Protein AF-A0A3M0LBJ6-F1 (afdb_monomer)

InterPro domains:
  IPR040357 Vma22/CCDC115 [PTHR31996] (8-81)

Foldseek 3Di:
DVVVLVVQLVVLVVQLVVLVVVLVVLVVVLVVLVVVVVVVLVVCCVVVNQVVSDDDDDDPDDWDQWDWDWDADPVRFIAIDIDGIPDDDPPPDDDPPSPPVNVVSVRVSVSSVRSSVVSVVSSVVSVVVVVVVVVVVPDDDDDDDDDDDDDDDDDDDDDDDDDDDDDDD

Mean predicted aligned error: 14.46 Å

Organism: NCBI:txid333673

Solvent-accessible surface area (backbone atoms only — not comparable to full-atom values): 10584 Å² total; per-residue (Å²): 121,65,70,62,55,53,53,52,42,53,51,29,50,53,51,28,51,54,33,46,52,54,34,50,55,44,46,51,51,38,49,53,48,49,53,52,50,52,50,52,50,50,49,48,26,70,76,63,34,56,83,78,64,44,81,85,84,76,59,102,71,82,64,54,65,62,41,78,48,80,46,68,48,99,86,69,46,68,41,65,44,86,39,79,31,96,58,69,65,93,84,60,75,78,73,70,75,79,59,62,58,52,55,53,36,50,43,52,39,52,35,33,51,49,53,26,52,52,31,48,48,53,34,53,49,50,53,50,55,49,54,53,57,71,57,67,79,68,86,83,84,86,88,83,79,89,83,91,81,82,85,85,89,90,82,82,88,79,90,84,88,86,82,84,83,85,80,82,132

Structure (mmCIF, N/CA/C/O backbone):
data_AF-A0A3M0LBJ6-F1
#
_entry.id   AF-A0A3M0LBJ6-F1
#
loop_
_atom_site.group_PDB
_atom_site.id
_atom_site.type_symbol
_atom_site.label_atom_id
_atom_site.label_alt_id
_atom_site.label_comp_id
_atom_site.label_asym_id
_atom_site.label_entity_id
_atom_site.label_seq_id
_atom_site.pdbx_PDB_ins_code
_atom_site.Cartn_x
_atom_site.Cartn_y
_atom_site.Cartn_z
_atom_site.occupancy
_atom_site.B_iso_or_equiv
_atom_site.auth_seq_id
_atom_site.auth_comp_id
_atom_site.auth_asym_id
_atom_site.auth_atom_id
_atom_site.pdbx_PDB_model_num
ATOM 1 N N . MET A 1 1 ? -20.131 -2.880 33.861 1.00 58.84 1 MET A N 1
ATOM 2 C CA . MET A 1 1 ? -20.225 -3.070 32.393 1.00 58.84 1 MET A CA 1
ATOM 3 C C . MET A 1 1 ? -19.053 -2.398 31.664 1.00 58.84 1 MET A C 1
ATOM 5 O O . MET A 1 1 ? -18.751 -2.797 30.547 1.00 58.84 1 MET A O 1
ATOM 9 N N . ASP A 1 2 ? -18.322 -1.477 32.304 1.00 65.06 2 ASP A N 1
ATOM 10 C CA . ASP A 1 2 ? -17.211 -0.718 31.692 1.00 65.06 2 ASP A CA 1
ATOM 11 C C . ASP A 1 2 ? -15.969 -1.553 31.354 1.00 65.06 2 ASP A C 1
ATOM 13 O O . ASP A 1 2 ? -15.278 -1.261 30.381 1.00 65.06 2 ASP A O 1
ATOM 17 N N . GLY A 1 3 ? -15.743 -2.658 32.075 1.00 80.06 3 GLY A N 1
ATOM 18 C CA . GLY A 1 3 ? -14.643 -3.588 31.791 1.00 80.06 3 GLY A CA 1
ATOM 19 C C . GLY A 1 3 ? -14.728 -4.265 30.415 1.00 80.06 3 GLY A C 1
ATOM 20 O O . GLY A 1 3 ? -13.705 -4.584 29.822 1.00 80.06 3 GLY A O 1
ATOM 21 N N . SER A 1 4 ? -15.933 -4.448 29.860 1.00 87.19 4 SER A N 1
ATOM 22 C CA . SER A 1 4 ? -16.087 -5.005 28.506 1.00 87.19 4 SER A CA 1
ATOM 23 C C . SER A 1 4 ? -15.718 -3.986 27.427 1.00 87.19 4 SER A C 1
ATOM 25 O O . SER A 1 4 ? -15.208 -4.368 26.375 1.00 87.19 4 SER A O 1
ATOM 27 N N . LEU A 1 5 ? -15.971 -2.697 27.678 1.00 90.44 5 LEU A N 1
ATOM 28 C CA . LEU A 1 5 ? -15.653 -1.623 26.740 1.00 90.44 5 LEU A CA 1
ATOM 29 C C . LEU A 1 5 ? -14.150 -1.325 26.741 1.00 90.44 5 LEU A C 1
ATOM 31 O O . LEU A 1 5 ? -13.576 -1.139 25.671 1.00 90.44 5 LEU A O 1
ATOM 35 N N . SER A 1 6 ? -13.501 -1.333 27.910 1.00 91.31 6 SER A N 1
ATOM 36 C CA . SER A 1 6 ? -12.044 -1.178 27.996 1.00 91.31 6 SER A CA 1
ATOM 37 C C . SER A 1 6 ? -11.312 -2.302 27.264 1.00 91.31 6 SER A C 1
ATOM 39 O O . SER A 1 6 ? -10.468 -2.011 26.428 1.00 91.31 6 SER A O 1
ATOM 41 N N . LEU A 1 7 ? -11.713 -3.563 27.468 1.00 94.81 7 LEU A N 1
ATOM 42 C CA . LEU A 1 7 ? -11.125 -4.699 26.749 1.00 94.81 7 LEU A CA 1
ATOM 43 C C . LEU A 1 7 ? -11.309 -4.583 25.230 1.00 94.81 7 LEU A C 1
ATOM 45 O O . LEU A 1 7 ? -10.389 -4.881 24.475 1.00 94.81 7 LEU A O 1
ATOM 49 N N . SER A 1 8 ? -12.475 -4.113 24.768 1.00 95.12 8 SER A N 1
ATOM 50 C CA . SER A 1 8 ? -12.704 -3.884 23.335 1.00 95.12 8 SER A CA 1
ATOM 51 C C . SER A 1 8 ? -11.852 -2.746 22.762 1.00 95.12 8 SER A C 1
ATOM 53 O O . SER A 1 8 ? -11.417 -2.828 21.616 1.00 95.12 8 SER A O 1
ATOM 55 N N . LEU A 1 9 ? -11.591 -1.697 23.552 1.00 95.75 9 LEU A N 1
ATOM 56 C CA . LEU A 1 9 ? -10.715 -0.589 23.171 1.00 95.75 9 LEU A CA 1
ATOM 57 C C . LEU A 1 9 ? -9.265 -1.043 23.058 1.00 95.75 9 LEU A C 1
ATOM 59 O O . LEU A 1 9 ? -8.619 -0.719 22.066 1.00 95.75 9 LEU A O 1
ATOM 63 N N . ASP A 1 10 ? -8.789 -1.805 24.040 1.00 96.88 10 ASP A N 1
ATOM 64 C CA . ASP A 1 10 ? -7.431 -2.345 24.048 1.00 96.88 10 ASP A CA 1
ATOM 65 C C . ASP A 1 10 ? -7.231 -3.305 22.868 1.00 96.88 10 ASP A C 1
ATOM 67 O O . ASP A 1 10 ? -6.249 -3.189 22.138 1.00 96.88 10 ASP A O 1
ATOM 71 N N . ALA A 1 11 ? -8.203 -4.185 22.603 1.00 96.50 11 ALA A N 1
ATOM 72 C CA . ALA A 1 11 ? -8.175 -5.072 21.440 1.00 96.50 11 ALA A CA 1
ATOM 73 C C . ALA A 1 11 ? -8.145 -4.293 20.113 1.00 96.50 11 ALA A C 1
ATOM 75 O O . ALA A 1 11 ? -7.329 -4.590 19.244 1.00 96.50 11 ALA A O 1
ATOM 76 N N . ALA A 1 12 ? -8.984 -3.262 19.963 1.00 95.62 12 ALA A N 1
ATOM 77 C CA . ALA A 1 12 ? -8.983 -2.422 18.766 1.00 95.62 12 ALA A CA 1
ATOM 78 C C . ALA A 1 12 ? -7.686 -1.604 18.619 1.00 95.62 12 ALA A C 1
ATOM 80 O O . ALA A 1 12 ? -7.248 -1.346 17.501 1.00 95.62 12 ALA A O 1
ATOM 81 N N . ALA A 1 13 ? -7.055 -1.198 19.724 1.00 96.88 13 ALA A N 1
ATOM 82 C CA . ALA A 1 13 ? -5.763 -0.518 19.695 1.00 96.88 13 ALA A CA 1
ATOM 83 C C . ALA A 1 13 ? -4.638 -1.457 19.236 1.00 96.88 13 ALA A C 1
ATOM 85 O O . ALA A 1 13 ? -3.827 -1.062 18.400 1.00 96.88 13 ALA A O 1
ATOM 86 N N . LEU A 1 14 ? -4.614 -2.698 19.738 1.00 97.94 14 LEU A N 1
ATOM 87 C CA . LEU A 1 14 ? -3.680 -3.733 19.281 1.00 97.94 14 LEU A CA 1
ATOM 88 C C . LEU A 1 14 ? -3.856 -4.014 17.783 1.00 97.94 14 LEU A C 1
ATOM 90 O O . LEU A 1 14 ? -2.871 -4.013 17.053 1.00 97.94 14 LEU A O 1
ATOM 94 N N . GLU A 1 15 ? -5.099 -4.154 17.319 1.00 96.12 15 GLU A N 1
ATOM 95 C CA . GLU A 1 15 ? -5.411 -4.374 15.902 1.00 96.12 15 GLU A CA 1
ATOM 96 C C . GLU A 1 15 ? -4.902 -3.227 15.009 1.00 96.12 15 GLU A C 1
ATOM 98 O O . GLU A 1 15 ? -4.341 -3.462 13.940 1.00 96.12 15 GLU A O 1
ATOM 103 N N . VAL A 1 16 ? -5.047 -1.973 15.456 1.00 97.25 16 VAL A N 1
ATOM 104 C CA . VAL A 1 16 ? -4.495 -0.814 14.736 1.00 97.25 16 VAL A CA 1
ATOM 105 C C . VAL A 1 16 ? -2.972 -0.877 14.666 1.00 97.25 16 VAL A C 1
ATOM 107 O O . VAL A 1 16 ? -2.418 -0.572 13.614 1.00 97.25 16 VAL A O 1
ATOM 110 N N . MET A 1 17 ? -2.297 -1.241 15.760 1.00 98.19 17 MET A N 1
ATOM 111 C CA . MET A 1 17 ? -0.833 -1.317 15.794 1.00 98.19 17 MET A CA 1
ATOM 112 C C . MET A 1 17 ? -0.297 -2.421 14.880 1.00 98.19 17 MET A C 1
ATOM 114 O O . MET A 1 17 ? 0.623 -2.156 14.112 1.00 98.19 17 MET A O 1
ATOM 118 N N . GLU A 1 18 ? -0.911 -3.604 14.900 1.00 97.12 18 GLU A N 1
ATOM 119 C CA . GLU A 1 18 ? -0.551 -4.722 14.020 1.00 97.12 18 GLU A CA 1
ATOM 120 C C . GLU A 1 18 ? -0.746 -4.358 12.539 1.00 97.12 18 GLU A C 1
ATOM 122 O O . GLU A 1 18 ? 0.157 -4.543 11.720 1.00 97.12 18 GLU A O 1
ATOM 127 N N . ALA A 1 19 ? -1.889 -3.753 12.191 1.00 95.56 19 ALA A N 1
ATOM 128 C CA . ALA A 1 19 ? -2.142 -3.290 10.827 1.00 95.56 19 ALA A CA 1
ATOM 129 C C . ALA A 1 19 ? -1.134 -2.212 10.382 1.00 95.56 19 ALA A C 1
ATOM 131 O O . ALA A 1 19 ? -0.722 -2.188 9.221 1.00 95.56 19 ALA A O 1
ATOM 132 N N . LEU A 1 20 ? -0.716 -1.327 11.295 1.00 97.62 20 LEU A N 1
ATOM 133 C CA . LEU A 1 20 ? 0.291 -0.298 11.027 1.00 97.62 20 LEU A CA 1
ATOM 134 C C . LEU A 1 20 ? 1.677 -0.891 10.779 1.00 97.62 20 LEU A C 1
ATOM 136 O O . LEU A 1 20 ? 2.341 -0.470 9.833 1.00 97.62 20 LEU A O 1
ATOM 140 N N . GLU A 1 21 ? 2.103 -1.842 11.608 1.00 98.00 21 GLU A N 1
ATOM 141 C CA . GLU A 1 21 ? 3.389 -2.529 11.470 1.00 98.00 21 GLU A CA 1
ATOM 142 C C . GLU A 1 21 ? 3.475 -3.239 10.115 1.00 98.00 21 GLU A C 1
ATOM 144 O O . GLU A 1 21 ? 4.410 -3.007 9.344 1.00 98.00 21 GLU A O 1
ATOM 149 N N . LEU A 1 22 ? 2.443 -4.012 9.765 1.00 96.75 22 LEU A N 1
ATOM 150 C CA . LEU A 1 22 ? 2.398 -4.732 8.497 1.00 96.75 22 LEU A CA 1
ATOM 151 C C . LEU A 1 22 ? 2.372 -3.776 7.293 1.00 96.75 22 LEU A C 1
ATOM 153 O O . LEU A 1 22 ? 3.083 -3.990 6.307 1.00 96.75 22 LEU A O 1
ATOM 157 N N . LEU A 1 23 ? 1.608 -2.681 7.380 1.00 97.50 23 LEU A N 1
ATOM 158 C CA . LEU A 1 23 ? 1.581 -1.646 6.345 1.00 97.50 23 LEU A CA 1
ATOM 159 C C . LEU A 1 23 ? 2.950 -0.974 6.169 1.00 97.50 23 LEU A C 1
ATOM 161 O O . LEU A 1 23 ? 3.373 -0.734 5.037 1.00 97.50 23 LEU A O 1
ATOM 165 N N . GLN A 1 24 ? 3.645 -0.653 7.262 1.00 97.94 24 GLN A N 1
ATOM 166 C CA . GLN A 1 24 ? 4.984 -0.061 7.211 1.00 97.94 24 GLN A CA 1
ATOM 167 C C . GLN A 1 24 ? 5.976 -1.015 6.547 1.00 97.94 24 GLN A C 1
ATOM 169 O O . GLN A 1 24 ? 6.624 -0.629 5.573 1.00 97.94 24 GLN A O 1
ATOM 174 N N . GLN A 1 25 ? 6.005 -2.273 6.986 1.00 97.38 25 GLN A N 1
ATOM 175 C CA . GLN A 1 25 ? 6.859 -3.305 6.407 1.00 97.38 25 GLN A CA 1
ATOM 176 C C . GLN A 1 25 ? 6.618 -3.461 4.898 1.00 97.38 25 GLN A C 1
ATOM 178 O O . GLN A 1 25 ? 7.566 -3.483 4.108 1.00 97.38 25 GLN A O 1
ATOM 183 N N . ARG A 1 26 ? 5.353 -3.543 4.463 1.00 97.19 26 ARG A N 1
ATOM 184 C CA . ARG A 1 26 ? 5.042 -3.743 3.040 1.00 97.19 26 ARG A CA 1
ATOM 185 C C . ARG A 1 26 ? 5.369 -2.511 2.195 1.00 97.19 26 ARG A C 1
ATOM 187 O O . ARG A 1 26 ? 5.851 -2.649 1.071 1.00 97.19 26 ARG A O 1
ATOM 194 N N . ARG A 1 27 ? 5.197 -1.300 2.742 1.00 97.62 27 ARG A N 1
ATOM 195 C CA . ARG A 1 27 ? 5.616 -0.049 2.084 1.00 97.62 27 ARG A CA 1
ATOM 196 C C . ARG A 1 27 ? 7.127 0.040 1.899 1.00 97.62 27 ARG A C 1
ATOM 198 O O . ARG A 1 27 ? 7.562 0.496 0.845 1.00 97.62 27 ARG A O 1
ATOM 205 N N . GLU A 1 28 ? 7.916 -0.392 2.879 1.00 97.75 28 GLU A N 1
ATOM 206 C CA . GLU A 1 28 ? 9.380 -0.430 2.758 1.00 97.75 28 GLU A CA 1
ATOM 207 C C . GLU A 1 28 ? 9.829 -1.393 1.654 1.00 97.75 28 GLU A C 1
ATOM 209 O O . GLU A 1 28 ? 10.696 -1.050 0.847 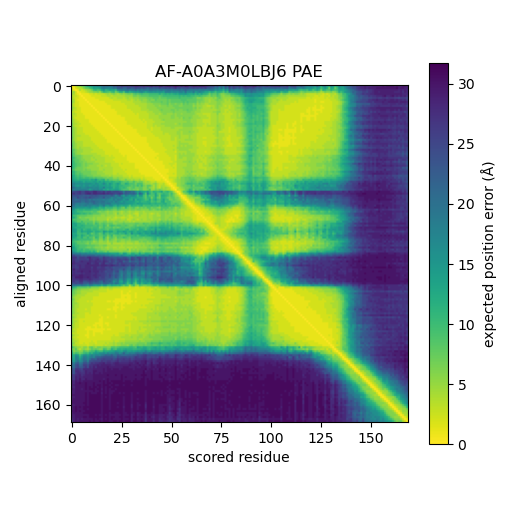1.00 97.75 28 GLU A O 1
ATOM 214 N N . GLN A 1 29 ? 9.188 -2.561 1.556 1.00 95.88 29 GLN A N 1
ATOM 215 C CA . GLN A 1 29 ? 9.448 -3.526 0.483 1.00 95.88 29 GLN A CA 1
ATOM 216 C C . GLN A 1 29 ? 9.102 -2.952 -0.897 1.00 95.88 29 GLN A C 1
ATOM 218 O O . GLN A 1 29 ? 9.908 -3.050 -1.825 1.00 95.88 29 GLN A O 1
ATOM 223 N N . LEU A 1 30 ? 7.949 -2.283 -1.028 1.00 96.06 30 LEU A N 1
ATOM 224 C CA . LEU A 1 30 ? 7.582 -1.577 -2.257 1.00 96.06 30 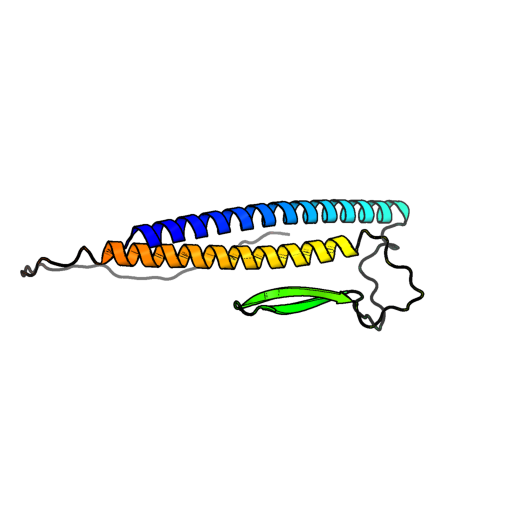LEU A CA 1
ATOM 225 C C . LEU A 1 30 ? 8.607 -0.491 -2.610 1.00 96.06 30 LEU A C 1
ATOM 227 O O . LEU A 1 30 ? 9.024 -0.380 -3.761 1.00 96.06 30 LEU A O 1
ATOM 231 N N . GLU A 1 31 ? 9.051 0.298 -1.633 1.00 96.56 31 GLU A N 1
ATOM 232 C CA . GLU A 1 31 ? 10.036 1.354 -1.861 1.00 96.56 31 GLU A CA 1
ATOM 233 C C . GLU A 1 31 ? 11.392 0.790 -2.308 1.00 96.56 31 GLU A C 1
ATOM 235 O O . GLU A 1 31 ? 12.014 1.324 -3.229 1.00 96.56 31 GLU A O 1
ATOM 240 N N . GLN A 1 32 ? 11.850 -0.306 -1.700 1.00 95.56 32 GLN A N 1
ATOM 241 C CA . GLN A 1 32 ? 13.057 -1.005 -2.133 1.00 95.56 32 GLN A CA 1
ATOM 242 C C . GLN A 1 32 ? 12.934 -1.468 -3.590 1.00 95.56 32 GLN A C 1
ATOM 244 O O . GLN A 1 32 ? 13.861 -1.260 -4.379 1.00 95.56 32 GLN A O 1
ATOM 249 N N . HIS A 1 33 ? 11.781 -2.027 -3.961 1.00 93.56 33 HIS A N 1
ATOM 250 C CA . HIS A 1 33 ? 11.512 -2.469 -5.327 1.00 93.56 33 HIS A CA 1
ATOM 251 C C . HIS A 1 33 ? 11.512 -1.306 -6.323 1.00 93.56 33 HIS A C 1
ATOM 253 O O . HIS A 1 33 ? 12.134 -1.388 -7.383 1.00 93.56 33 HIS A O 1
ATOM 259 N N . LEU A 1 34 ? 10.903 -0.173 -5.959 1.00 94.75 34 LEU A N 1
ATOM 260 C CA . LEU A 1 34 ? 10.916 1.047 -6.773 1.00 94.75 34 LEU A CA 1
ATOM 261 C C . LEU A 1 34 ? 12.332 1.604 -6.955 1.00 94.75 34 LEU A C 1
ATOM 263 O O . LEU A 1 34 ? 12.715 1.946 -8.075 1.00 94.75 34 LEU A O 1
ATOM 267 N N . ARG A 1 35 ? 13.142 1.648 -5.887 1.00 95.69 35 ARG A N 1
ATOM 268 C CA . ARG A 1 35 ? 14.555 2.061 -5.964 1.00 95.69 35 ARG A CA 1
ATOM 269 C C . ARG A 1 35 ? 15.348 1.163 -6.908 1.00 95.69 35 ARG A C 1
ATOM 271 O O . ARG A 1 35 ? 16.102 1.674 -7.737 1.00 95.69 35 ARG A O 1
ATOM 278 N N . GLN A 1 36 ? 15.150 -0.151 -6.818 1.00 93.50 36 GLN A N 1
ATOM 279 C CA . GLN A 1 36 ? 15.791 -1.107 -7.716 1.00 93.50 36 GLN A CA 1
ATOM 280 C C . GLN A 1 36 ? 15.338 -0.901 -9.168 1.00 93.50 36 GLN A C 1
ATOM 282 O O . GLN A 1 36 ? 16.178 -0.832 -10.064 1.00 93.50 36 GLN A O 1
ATOM 287 N N . GLY A 1 37 ? 14.036 -0.726 -9.404 1.00 90.56 37 GLY A N 1
ATOM 288 C CA . GLY A 1 37 ? 13.484 -0.441 -10.727 1.00 90.56 37 GLY A CA 1
ATOM 289 C C . GLY A 1 37 ? 14.040 0.849 -11.336 1.00 90.56 37 GLY A C 1
ATOM 290 O O . GLY A 1 37 ? 14.445 0.861 -12.500 1.00 90.56 37 GLY A O 1
ATOM 291 N N . TRP A 1 38 ? 14.144 1.927 -10.552 1.00 91.75 38 TRP A N 1
ATOM 292 C CA . TRP A 1 38 ? 14.759 3.180 -10.998 1.00 91.75 38 TRP A CA 1
ATOM 293 C C . TRP A 1 38 ? 16.244 3.029 -11.316 1.00 91.75 38 TRP A C 1
ATOM 295 O O . TRP A 1 38 ? 16.695 3.561 -12.333 1.00 91.75 38 TRP A O 1
ATOM 305 N N . LEU A 1 39 ? 16.997 2.287 -10.500 1.00 93.38 39 LEU A N 1
ATOM 306 C CA . LEU A 1 39 ? 18.399 1.986 -10.778 1.00 93.38 39 LEU A CA 1
ATOM 307 C C . LEU A 1 39 ? 18.541 1.210 -12.092 1.00 93.38 39 LEU A C 1
ATOM 309 O O . LEU A 1 39 ? 19.330 1.604 -12.952 1.00 93.38 39 LEU A O 1
ATOM 313 N N . SER A 1 40 ? 17.750 0.153 -12.281 1.00 91.06 40 SER A N 1
ATOM 314 C CA . SER A 1 40 ? 17.747 -0.641 -13.512 1.00 91.06 40 SER A CA 1
ATOM 315 C C . SER A 1 40 ? 17.369 0.200 -14.736 1.00 91.06 40 SER A C 1
ATOM 317 O O . SER A 1 40 ? 18.011 0.094 -15.781 1.00 91.06 40 SER A O 1
ATOM 319 N N . LEU A 1 41 ? 16.393 1.105 -14.608 1.00 89.56 41 LEU A N 1
ATOM 320 C CA . LEU A 1 41 ? 16.018 2.034 -15.674 1.00 89.56 41 LEU A CA 1
ATOM 321 C C . LEU A 1 41 ? 17.151 3.019 -16.009 1.00 89.56 41 LEU A C 1
ATOM 323 O O . LEU A 1 41 ? 17.409 3.296 -17.183 1.00 89.56 41 LEU A O 1
ATOM 327 N N . ALA A 1 42 ? 17.842 3.544 -14.995 1.00 91.25 42 ALA A N 1
ATOM 328 C CA . ALA A 1 42 ? 18.987 4.432 -15.176 1.00 91.25 42 ALA A CA 1
ATOM 329 C C . ALA A 1 42 ? 20.160 3.714 -15.861 1.00 91.25 42 ALA A C 1
ATOM 331 O O . ALA A 1 42 ? 20.743 4.257 -16.800 1.00 91.25 42 ALA A O 1
ATOM 332 N N . GLN A 1 43 ? 20.457 2.475 -15.455 1.00 93.00 43 GLN A N 1
ATOM 333 C CA . GLN A 1 43 ? 21.464 1.625 -16.096 1.00 93.00 43 GLN A CA 1
ATOM 334 C C . GLN A 1 43 ? 21.116 1.357 -17.563 1.00 93.00 43 GLN A C 1
ATOM 336 O O . GLN A 1 43 ? 21.953 1.565 -18.439 1.00 93.00 43 GLN A O 1
ATOM 341 N N . ALA A 1 44 ? 19.867 0.983 -17.855 1.00 90.44 44 ALA A N 1
ATOM 342 C CA . ALA A 1 44 ? 19.414 0.755 -19.224 1.00 90.44 44 ALA A CA 1
ATOM 343 C C . ALA A 1 44 ? 19.576 2.013 -20.094 1.00 90.44 44 ALA A C 1
ATOM 345 O O . ALA A 1 44 ? 20.072 1.930 -21.217 1.00 90.44 44 ALA A O 1
ATOM 346 N N . ARG A 1 45 ? 19.223 3.196 -19.572 1.00 91.38 45 ARG A N 1
ATOM 347 C CA . ARG A 1 45 ? 19.417 4.481 -20.268 1.00 91.38 45 ARG A CA 1
ATOM 348 C C . ARG A 1 45 ? 20.884 4.815 -20.497 1.00 91.38 45 ARG A C 1
ATOM 350 O O . ARG A 1 45 ? 21.211 5.332 -21.562 1.00 91.38 45 ARG A O 1
ATOM 357 N N . TYR A 1 46 ? 21.746 4.529 -19.526 1.00 92.25 46 TYR A N 1
ATOM 358 C CA . TYR A 1 46 ? 23.185 4.734 -19.656 1.00 92.25 46 TYR A CA 1
ATOM 359 C C . TYR A 1 46 ? 23.779 3.838 -20.751 1.00 92.25 46 TYR A C 1
ATOM 361 O O . TYR A 1 46 ? 24.520 4.317 -21.603 1.00 92.25 46 TYR A O 1
ATOM 369 N N . SER A 1 47 ? 23.410 2.555 -20.771 1.00 92.88 47 SER A N 1
ATOM 370 C CA . SER A 1 47 ? 23.966 1.578 -21.713 1.00 92.88 47 SER A CA 1
ATOM 371 C C . SER A 1 47 ? 23.376 1.663 -23.125 1.00 92.88 47 SER A C 1
ATOM 373 O O . SER A 1 47 ? 24.099 1.463 -24.097 1.00 92.88 47 SER A O 1
ATOM 375 N N . LEU A 1 48 ? 22.072 1.928 -23.262 1.00 90.38 48 LEU A N 1
ATOM 376 C CA . LEU A 1 48 ? 21.351 1.872 -24.546 1.00 90.38 48 LEU A CA 1
ATOM 377 C C . LEU A 1 48 ? 21.007 3.254 -25.124 1.00 90.38 48 LEU A C 1
ATOM 379 O O . LEU A 1 48 ? 20.568 3.343 -26.273 1.00 90.38 48 LEU A O 1
ATOM 383 N N . GLY A 1 49 ? 21.197 4.320 -24.344 1.00 86.25 49 GLY A N 1
ATOM 384 C CA . GLY A 1 49 ? 20.792 5.681 -24.682 1.00 86.25 49 GLY A CA 1
ATOM 385 C C . GLY A 1 49 ? 19.321 5.974 -24.359 1.00 86.25 49 GLY A C 1
ATOM 386 O O . GLY A 1 49 ? 18.444 5.108 -24.415 1.00 86.25 49 GLY A O 1
ATOM 387 N N . CYS A 1 50 ? 19.020 7.238 -24.052 1.00 80.50 50 CYS A N 1
ATOM 388 C CA . CYS A 1 50 ? 17.687 7.682 -23.624 1.00 80.50 50 CYS A CA 1
ATOM 389 C C . CYS A 1 50 ? 16.596 7.537 -24.700 1.00 80.50 50 CYS A C 1
ATOM 391 O O . CYS A 1 50 ? 15.424 7.420 -24.357 1.00 80.50 50 CYS A O 1
ATOM 393 N N . HIS A 1 51 ? 16.965 7.493 -25.982 1.00 79.06 51 HIS A N 1
ATOM 394 C CA . HIS A 1 51 ? 16.026 7.320 -27.094 1.00 79.06 51 HIS A CA 1
ATOM 395 C C . HIS A 1 51 ? 15.498 5.885 -27.225 1.00 79.06 51 HIS A C 1
ATOM 397 O O . HIS A 1 51 ? 14.396 5.690 -27.728 1.00 79.06 51 HIS A O 1
ATOM 403 N N . ARG A 1 52 ? 16.262 4.882 -26.764 1.00 76.50 52 ARG A N 1
ATOM 404 C CA . ARG A 1 52 ? 15.852 3.465 -26.795 1.00 76.50 52 ARG A CA 1
ATOM 405 C C . ARG A 1 52 ? 15.076 3.043 -25.546 1.00 76.50 52 ARG A C 1
ATOM 407 O O . ARG A 1 52 ? 14.388 2.035 -25.572 1.00 76.50 52 ARG A O 1
ATOM 414 N N . VAL A 1 53 ? 15.180 3.826 -24.472 1.00 77.12 53 VAL A N 1
ATOM 415 C CA . VAL A 1 53 ? 14.498 3.632 -23.177 1.00 77.12 53 VAL A CA 1
ATOM 416 C C . VAL A 1 53 ? 13.607 4.855 -22.874 1.00 77.12 53 VAL A C 1
ATOM 418 O O . VAL A 1 53 ? 13.504 5.327 -21.735 1.00 77.12 53 VAL A O 1
ATOM 421 N N . SER A 1 54 ? 13.053 5.454 -23.935 1.00 65.06 54 SER A N 1
ATOM 422 C CA . SER A 1 54 ? 12.326 6.725 -23.881 1.00 65.06 54 SER A CA 1
ATOM 423 C C . SER A 1 54 ? 10.983 6.601 -23.160 1.00 65.06 54 SER A C 1
ATOM 425 O O . SER A 1 54 ? 10.552 5.512 -22.787 1.00 65.06 54 SER A O 1
ATOM 427 N N . SER A 1 55 ? 10.298 7.739 -22.998 1.00 64.44 55 SER A N 1
ATOM 428 C CA . SER A 1 55 ? 8.878 7.796 -22.628 1.00 64.44 55 SER A CA 1
ATOM 429 C C . SER A 1 55 ? 8.053 6.788 -23.433 1.00 64.44 55 SER A C 1
ATOM 431 O O . SER A 1 55 ? 8.326 6.604 -24.623 1.00 64.44 55 SER A O 1
ATOM 433 N N . LEU A 1 56 ? 7.084 6.151 -22.763 1.00 67.00 56 LEU A N 1
ATOM 434 C CA . LEU A 1 56 ? 6.262 5.048 -23.268 1.00 67.00 56 LEU A CA 1
ATOM 435 C C . LEU A 1 56 ? 5.891 5.222 -24.749 1.00 67.00 56 LEU A C 1
ATOM 437 O O . LEU A 1 56 ? 5.219 6.182 -25.123 1.00 67.00 56 LEU A O 1
ATOM 441 N N . GLN A 1 57 ? 6.341 4.288 -25.587 1.00 68.12 57 GLN A N 1
ATOM 442 C CA . GLN A 1 57 ? 5.954 4.234 -26.993 1.00 68.12 57 GLN A CA 1
ATOM 443 C C . GLN A 1 57 ? 4.646 3.458 -27.085 1.00 68.12 57 GLN A C 1
ATOM 445 O O . GLN A 1 57 ? 4.616 2.233 -26.985 1.00 68.12 57 GLN A O 1
ATOM 450 N N . TYR A 1 58 ? 3.546 4.190 -27.204 1.00 71.06 58 TYR A N 1
ATOM 451 C CA . TYR A 1 58 ? 2.225 3.602 -27.339 1.00 71.06 58 TYR A CA 1
ATOM 452 C C . TYR A 1 58 ? 1.954 3.264 -28.804 1.00 71.06 58 TYR A C 1
ATOM 454 O O . TYR A 1 58 ? 1.980 4.140 -29.667 1.00 71.06 58 TYR A O 1
ATOM 462 N N . GLY A 1 59 ? 1.708 1.983 -29.086 1.00 72.00 59 GLY A N 1
ATOM 463 C CA . GLY A 1 59 ? 1.168 1.555 -30.375 1.00 72.00 59 GLY A CA 1
ATOM 464 C C . GLY A 1 59 ? -0.270 2.049 -30.568 1.00 72.00 59 GLY A C 1
ATOM 465 O O . GLY A 1 59 ? -0.930 2.465 -29.616 1.00 72.00 59 GLY A O 1
ATOM 466 N N . ALA A 1 60 ? -0.789 1.958 -31.797 1.00 77.12 60 ALA A N 1
ATOM 467 C CA . ALA A 1 60 ? -2.175 2.332 -32.117 1.00 77.12 60 ALA A CA 1
ATOM 468 C C . ALA A 1 60 ? -3.226 1.513 -31.335 1.00 77.12 60 ALA A C 1
ATOM 470 O O . ALA A 1 60 ? -4.391 1.896 -31.247 1.00 77.12 60 ALA A O 1
ATOM 471 N N . THR A 1 61 ? -2.818 0.383 -30.758 1.00 78.56 61 THR A N 1
ATOM 472 C CA . THR A 1 61 ? -3.619 -0.443 -29.862 1.00 78.56 61 THR A CA 1
ATOM 473 C C . THR A 1 61 ? -2.740 -0.843 -28.684 1.00 78.56 61 THR A C 1
ATOM 475 O O . THR A 1 61 ? -1.664 -1.405 -28.869 1.00 78.56 61 THR A O 1
ATOM 478 N N . MET A 1 62 ? -3.190 -0.525 -27.473 1.00 78.81 62 MET A N 1
ATOM 479 C CA . MET A 1 62 ? -2.548 -0.907 -26.221 1.00 78.81 62 MET A CA 1
ATOM 480 C C . MET A 1 62 ? -3.539 -1.725 -25.409 1.00 78.81 62 MET A C 1
ATOM 482 O O . MET A 1 62 ? -4.638 -1.253 -25.122 1.00 78.81 62 MET A O 1
ATOM 486 N N . VAL A 1 63 ? -3.136 -2.929 -25.013 1.00 81.62 63 VAL A N 1
ATOM 487 C CA . VAL A 1 63 ? -3.902 -3.760 -24.085 1.00 81.62 63 VAL A CA 1
ATOM 488 C C . VAL A 1 63 ? -3.089 -3.889 -22.799 1.00 81.62 63 VAL A C 1
ATOM 490 O O . VAL A 1 63 ? -1.888 -4.158 -22.872 1.00 81.62 63 VAL A O 1
ATOM 493 N N . PRO A 1 64 ? -3.686 -3.662 -21.615 1.00 83.00 64 PRO A N 1
ATOM 494 C CA . PRO A 1 64 ? -2.972 -3.859 -20.361 1.00 83.00 64 PRO A CA 1
ATOM 495 C C . PRO A 1 64 ? -2.542 -5.321 -20.245 1.00 83.00 64 PRO A C 1
ATOM 497 O O . PRO A 1 64 ? -3.336 -6.209 -20.547 1.00 83.00 64 PRO A O 1
ATOM 500 N N . ARG A 1 65 ? -1.313 -5.567 -19.778 1.00 82.31 65 ARG A N 1
ATOM 501 C CA . ARG A 1 65 ? -0.833 -6.918 -19.431 1.00 82.31 65 ARG A CA 1
ATOM 502 C C . ARG A 1 65 ? -1.317 -7.381 -18.063 1.00 82.31 65 ARG A C 1
ATOM 504 O O . ARG A 1 65 ? -1.452 -8.575 -17.841 1.00 82.31 65 ARG A O 1
ATOM 511 N N . VAL A 1 66 ? -1.594 -6.433 -17.176 1.00 85.56 66 VAL A N 1
ATOM 512 C CA . VAL A 1 66 ? -2.076 -6.649 -15.814 1.00 85.56 66 VAL A CA 1
ATOM 513 C C . VAL A 1 66 ? -3.180 -5.635 -15.542 1.00 85.56 66 VAL A C 1
ATOM 515 O O . VAL A 1 66 ? -3.092 -4.482 -15.972 1.00 85.56 66 VAL A O 1
ATOM 518 N N . ARG A 1 67 ? -4.233 -6.060 -14.851 1.00 89.12 67 ARG A N 1
ATOM 519 C CA . ARG A 1 67 ? -5.321 -5.210 -14.366 1.00 89.12 67 ARG A CA 1
ATOM 520 C C . ARG A 1 67 ? -5.498 -5.445 -12.877 1.00 89.12 67 ARG A C 1
ATOM 522 O O . ARG A 1 67 ? -5.280 -6.551 -12.407 1.00 89.12 67 ARG A O 1
ATOM 529 N N . VAL A 1 68 ? -5.953 -4.426 -12.163 1.00 91.38 68 VAL A N 1
ATOM 530 C CA . VAL A 1 68 ? -6.368 -4.571 -10.767 1.00 91.38 68 VAL A CA 1
ATOM 531 C C . VAL A 1 68 ? -7.886 -4.506 -10.721 1.00 91.38 68 VAL A C 1
ATOM 533 O O . VAL A 1 68 ? -8.490 -3.542 -11.199 1.00 91.38 68 VAL A O 1
ATOM 536 N N . CYS A 1 69 ? -8.502 -5.549 -10.184 1.00 90.50 69 CYS A N 1
ATOM 537 C CA . CYS A 1 69 ? -9.929 -5.602 -9.922 1.00 90.50 69 CYS A CA 1
ATOM 538 C C . CYS A 1 69 ? -10.193 -5.202 -8.471 1.00 90.50 69 CYS A C 1
ATOM 540 O O . CYS A 1 69 ? -9.419 -5.529 -7.580 1.00 90.50 69 CYS A O 1
ATOM 542 N N . HIS A 1 70 ? -11.297 -4.496 -8.240 1.00 89.50 70 HIS A N 1
ATOM 543 C CA . HIS A 1 70 ? -11.761 -4.141 -6.904 1.00 89.50 70 HIS A CA 1
ATOM 544 C C . HIS A 1 70 ? -13.057 -4.891 -6.598 1.00 89.50 70 HIS A C 1
ATOM 546 O O . HIS A 1 70 ? -13.977 -4.925 -7.423 1.00 89.50 70 HIS A O 1
ATOM 552 N N . ARG A 1 71 ? -13.152 -5.435 -5.388 1.00 87.88 71 ARG A N 1
ATOM 553 C CA . ARG A 1 71 ? -14.343 -6.083 -4.840 1.00 87.88 71 ARG A CA 1
ATOM 554 C C . ARG A 1 71 ? -14.583 -5.593 -3.413 1.00 87.88 71 ARG A C 1
ATOM 556 O O . ARG A 1 71 ? -13.664 -5.109 -2.773 1.00 87.88 71 ARG A O 1
ATOM 563 N N . GLN A 1 72 ? -15.805 -5.725 -2.909 1.00 87.81 72 GLN A N 1
ATOM 564 C CA . GLN A 1 72 ? -16.069 -5.599 -1.474 1.00 87.81 72 GLN A CA 1
ATOM 565 C C . GLN A 1 72 ? -16.170 -6.988 -0.850 1.00 87.81 72 GLN A C 1
ATOM 567 O O . GLN A 1 72 ? -16.818 -7.874 -1.418 1.00 87.81 72 GLN A O 1
ATOM 572 N N . ASP A 1 73 ? -15.517 -7.172 0.293 1.00 82.50 73 ASP A N 1
ATOM 573 C CA . ASP A 1 73 ? -15.694 -8.350 1.138 1.00 82.50 73 ASP A CA 1
ATOM 574 C C . ASP A 1 73 ? -17.050 -8.291 1.893 1.00 82.50 73 ASP A C 1
ATOM 576 O O . ASP A 1 73 ? -17.748 -7.269 1.845 1.00 82.50 73 ASP A O 1
ATOM 580 N N . PRO A 1 74 ? -17.481 -9.379 2.561 1.00 80.44 74 PRO A N 1
ATOM 581 C CA . PRO A 1 74 ? -18.732 -9.404 3.326 1.00 80.44 74 PRO A CA 1
ATOM 582 C C . PRO A 1 74 ? -18.788 -8.365 4.455 1.00 80.44 74 PRO A C 1
ATOM 584 O O . PRO A 1 74 ? -19.874 -7.958 4.868 1.00 80.44 74 PRO A O 1
ATOM 587 N N . GLU A 1 75 ? -17.629 -7.922 4.941 1.00 78.88 75 GLU A N 1
ATOM 588 C CA . GLU A 1 75 ? -17.472 -6.903 5.975 1.00 78.88 75 GLU A CA 1
ATOM 589 C C . GLU A 1 75 ? -17.456 -5.464 5.414 1.00 78.88 75 GLU A C 1
ATOM 591 O O . GLU A 1 75 ? -17.353 -4.503 6.182 1.00 78.88 75 GLU A O 1
ATOM 596 N N . GLY A 1 76 ? -17.594 -5.294 4.093 1.00 81.94 76 GLY A N 1
ATOM 597 C CA . GLY A 1 76 ? -17.623 -4.004 3.402 1.00 81.94 76 GLY A CA 1
ATOM 598 C C . GLY A 1 76 ? -16.248 -3.367 3.171 1.00 81.94 76 GLY A C 1
ATOM 599 O O . GLY A 1 76 ? -16.179 -2.198 2.783 1.00 81.94 76 GLY A O 1
ATOM 600 N N . ARG A 1 77 ? -15.153 -4.097 3.399 1.00 81.62 77 ARG A N 1
ATOM 601 C CA . ARG A 1 77 ? -13.786 -3.646 3.117 1.00 81.62 77 ARG A CA 1
ATOM 602 C C . ARG A 1 77 ? -13.453 -3.851 1.635 1.00 81.62 77 ARG A C 1
ATOM 604 O O . ARG A 1 77 ? -13.887 -4.840 1.038 1.00 81.62 77 ARG A O 1
ATOM 611 N N . PRO A 1 78 ? -12.692 -2.930 1.022 1.00 85.06 78 PRO A N 1
ATOM 612 C CA . PRO A 1 78 ? -12.219 -3.104 -0.340 1.00 85.06 78 PRO A CA 1
ATOM 613 C C . PRO A 1 78 ? -11.154 -4.210 -0.386 1.00 85.06 78 PRO A C 1
ATOM 615 O O . PRO A 1 78 ? -10.240 -4.245 0.434 1.00 85.06 78 PRO A O 1
ATOM 618 N N . HIS A 1 79 ? -11.289 -5.099 -1.359 1.00 90.06 79 HIS A N 1
ATOM 619 C CA . HIS A 1 79 ? -10.355 -6.164 -1.699 1.00 90.06 79 HIS A CA 1
ATOM 620 C C . HIS A 1 79 ? -9.860 -5.925 -3.122 1.00 90.06 79 HIS A C 1
ATOM 622 O O . HIS A 1 79 ? -10.659 -5.595 -4.010 1.00 90.06 79 HIS A O 1
ATOM 628 N N . PHE A 1 80 ? -8.557 -6.072 -3.334 1.00 91.38 80 PHE A N 1
ATOM 629 C CA . PHE A 1 80 ? -7.921 -5.791 -4.611 1.00 91.38 80 PHE A CA 1
ATOM 630 C C . PHE A 1 80 ? -7.238 -7.051 -5.131 1.00 91.38 80 PHE A C 1
ATOM 632 O O . PHE A 1 80 ? -6.484 -7.698 -4.419 1.00 91.38 80 PHE A O 1
ATOM 639 N N . GLU A 1 81 ? -7.479 -7.385 -6.395 1.00 89.38 81 GLU A N 1
ATOM 640 C CA . GLU A 1 81 ? -6.911 -8.583 -7.011 1.00 89.38 81 GLU A CA 1
ATOM 641 C C . GLU A 1 81 ? -6.197 -8.226 -8.311 1.00 89.38 81 GLU A C 1
ATOM 643 O O . GLU A 1 81 ? -6.745 -7.533 -9.175 1.00 89.38 81 GLU A O 1
ATOM 648 N N . GLU A 1 82 ? -4.966 -8.710 -8.452 1.00 88.75 82 GLU A N 1
ATOM 649 C CA . GLU A 1 82 ? -4.209 -8.622 -9.691 1.00 88.75 82 GLU A CA 1
ATOM 650 C C . GLU A 1 82 ? -4.696 -9.696 -10.673 1.00 88.75 82 GLU A C 1
ATOM 652 O O . GLU A 1 82 ? -4.611 -10.893 -10.412 1.00 88.75 82 GLU A O 1
ATOM 657 N N . VAL A 1 83 ? -5.207 -9.268 -11.827 1.00 88.31 83 VAL A N 1
ATOM 658 C CA . VAL A 1 83 ? -5.751 -10.145 -12.864 1.00 88.31 83 VAL A CA 1
ATOM 659 C C . VAL A 1 83 ? -4.960 -9.961 -14.159 1.00 88.31 83 VAL A C 1
ATOM 661 O O . VAL A 1 83 ? -4.787 -8.822 -14.614 1.00 88.31 83 VAL A O 1
ATOM 664 N N . PRO A 1 84 ? -4.543 -11.052 -14.827 1.00 84.50 84 PRO A N 1
ATOM 665 C CA . PRO A 1 84 ? -3.915 -10.969 -16.135 1.00 84.50 84 PRO A CA 1
ATOM 666 C C . PRO A 1 84 ? -4.759 -10.188 -17.151 1.00 84.50 84 PRO A C 1
ATOM 668 O O . PRO A 1 84 ? -5.996 -10.240 -17.206 1.00 84.50 84 PRO A O 1
ATOM 671 N N . GLY A 1 85 ? -4.057 -9.435 -17.982 1.00 78.75 85 GLY A N 1
ATOM 672 C CA . GLY A 1 85 ? -4.597 -8.727 -19.124 1.00 78.75 85 GLY A CA 1
ATOM 673 C C . GLY A 1 85 ? -5.048 -9.672 -20.234 1.00 78.75 85 GLY A C 1
ATOM 674 O O . GLY A 1 85 ? -4.459 -10.721 -20.455 1.00 78.75 85 GLY A O 1
ATOM 675 N N . THR A 1 86 ? -6.089 -9.294 -20.973 1.00 70.19 86 THR A N 1
ATOM 676 C CA . THR A 1 86 ? -6.719 -10.136 -22.011 1.00 70.19 86 THR A CA 1
ATOM 677 C C . THR A 1 86 ? -6.037 -10.093 -23.384 1.00 70.19 86 THR A C 1
ATOM 679 O O . THR A 1 86 ? -6.640 -10.538 -24.353 1.00 70.19 86 THR A O 1
ATOM 682 N N . GLY A 1 87 ? -4.829 -9.536 -23.514 1.00 60.53 87 GLY A N 1
ATOM 683 C CA . GLY A 1 87 ? -4.228 -9.293 -24.836 1.00 60.53 87 GLY A CA 1
ATOM 684 C C . GLY A 1 87 ? -2.711 -9.393 -24.918 1.00 60.53 87 GLY A C 1
ATOM 685 O O . GLY A 1 87 ? -2.115 -8.604 -25.640 1.00 60.53 87 GLY A O 1
ATOM 686 N N . GLY A 1 88 ? -2.089 -10.317 -24.183 1.00 57.53 88 GLY A N 1
ATOM 687 C CA . GLY A 1 88 ? -0.692 -10.682 -24.435 1.00 57.53 88 GLY A CA 1
ATOM 688 C C . GLY A 1 88 ? -0.590 -11.730 -25.546 1.00 57.53 88 GLY A C 1
ATOM 689 O O . GLY A 1 88 ? -1.291 -12.739 -25.481 1.00 57.53 88 GLY A O 1
ATOM 690 N N . ASP A 1 89 ? 0.270 -11.501 -26.542 1.00 56.34 89 ASP A N 1
ATOM 691 C CA . ASP A 1 89 ? 0.729 -12.563 -27.445 1.00 56.34 89 ASP A CA 1
ATOM 692 C C . ASP A 1 89 ? 1.521 -13.598 -26.618 1.00 56.34 89 ASP A C 1
ATOM 694 O O . ASP A 1 89 ? 2.390 -13.199 -25.840 1.00 56.34 89 ASP A O 1
ATOM 698 N N . PRO A 1 90 ? 1.260 -14.912 -26.748 1.00 58.09 90 PRO A N 1
ATOM 699 C CA . PRO A 1 90 ? 1.936 -15.947 -25.955 1.00 58.09 90 PRO A CA 1
ATOM 700 C C . PRO A 1 90 ? 3.430 -16.103 -26.291 1.00 58.09 90 PRO A C 1
ATOM 702 O O . PRO A 1 90 ? 4.136 -16.839 -25.607 1.00 58.09 90 PRO A O 1
ATOM 705 N N . GLU A 1 91 ? 3.898 -15.450 -27.358 1.00 54.66 91 GLU A N 1
ATOM 706 C CA . GLU A 1 91 ? 5.268 -15.535 -27.875 1.00 54.66 91 GLU A CA 1
ATOM 707 C C . GLU A 1 91 ? 6.173 -14.393 -27.377 1.00 54.66 91 GLU A C 1
ATOM 709 O O . GLU A 1 91 ? 7.389 -14.436 -27.567 1.00 54.66 91 GLU A O 1
ATOM 714 N N . ASP A 1 92 ? 5.599 -13.385 -26.710 1.00 57.88 92 ASP A N 1
ATOM 715 C CA . ASP A 1 92 ? 6.351 -12.279 -26.124 1.00 57.88 92 ASP A CA 1
ATOM 716 C C . ASP A 1 92 ? 6.840 -12.716 -24.731 1.00 57.88 92 ASP A C 1
ATOM 718 O O . ASP A 1 92 ? 6.010 -12.993 -23.856 1.00 57.88 92 ASP A O 1
ATOM 722 N N . PRO A 1 93 ? 8.162 -12.846 -24.499 1.00 56.12 93 PRO A N 1
ATOM 723 C CA . PRO A 1 93 ? 8.671 -13.374 -23.244 1.00 56.12 93 PRO A CA 1
ATOM 724 C C . PRO A 1 93 ? 8.132 -12.556 -22.069 1.00 56.12 93 PRO A C 1
ATOM 726 O O . PRO A 1 93 ? 8.038 -11.321 -22.129 1.00 56.12 93 PRO A O 1
ATOM 729 N N . ASP A 1 94 ? 7.772 -13.251 -20.987 1.00 55.84 94 ASP A N 1
ATOM 730 C CA . ASP A 1 94 ? 7.418 -12.588 -19.739 1.00 55.84 94 ASP A CA 1
ATOM 731 C C . ASP A 1 94 ? 8.506 -11.567 -19.397 1.00 55.84 94 ASP A C 1
ATOM 733 O O . ASP A 1 94 ? 9.704 -11.853 -19.544 1.00 55.84 94 ASP A O 1
ATOM 737 N N . PRO A 1 95 ? 8.114 -10.340 -19.008 1.00 53.16 95 PRO A N 1
ATOM 738 C CA . PRO A 1 95 ? 9.088 -9.329 -18.678 1.00 53.16 95 PRO A CA 1
ATOM 739 C C . PRO A 1 95 ? 9.946 -9.908 -17.550 1.00 53.16 95 PRO A C 1
ATOM 741 O O . PRO A 1 95 ? 9.426 -10.646 -16.705 1.00 53.16 95 PRO A O 1
ATOM 744 N N . PRO A 1 96 ? 11.257 -9.614 -17.523 1.00 51.78 96 PRO A N 1
ATOM 745 C CA . PRO A 1 96 ? 12.104 -10.072 -16.433 1.00 51.78 96 PRO A CA 1
ATOM 746 C C . PRO A 1 96 ? 11.414 -9.728 -15.109 1.00 51.78 96 PRO A C 1
ATOM 748 O O . PRO A 1 96 ? 10.888 -8.622 -14.970 1.00 51.78 96 PRO A O 1
ATOM 751 N N . GLN A 1 97 ? 11.394 -10.695 -14.185 1.00 48.00 97 GLN A N 1
ATOM 752 C CA . GLN A 1 97 ? 10.572 -10.773 -12.960 1.00 48.00 97 GLN A CA 1
ATOM 753 C C . GLN A 1 97 ? 10.503 -9.493 -12.096 1.00 48.00 97 GLN A C 1
ATOM 755 O O . GLN A 1 97 ? 9.654 -9.384 -11.226 1.00 48.00 97 GLN A O 1
ATOM 760 N N . GLY A 1 98 ? 11.312 -8.468 -12.364 1.00 44.12 98 GLY A N 1
ATOM 761 C CA . GLY A 1 98 ? 11.281 -7.178 -11.676 1.00 44.12 98 GLY A CA 1
ATOM 762 C C . GLY A 1 98 ? 10.050 -6.292 -11.929 1.00 44.12 98 GLY A C 1
ATOM 763 O O . GLY A 1 98 ? 9.935 -5.264 -11.271 1.00 44.12 98 GLY A O 1
ATOM 764 N N . GLY A 1 99 ? 9.139 -6.627 -12.851 1.00 49.72 99 GLY A N 1
ATOM 765 C CA . GLY A 1 99 ? 7.926 -5.828 -13.112 1.00 49.72 99 GLY A CA 1
ATOM 766 C C . GLY A 1 99 ? 6.679 -6.251 -12.322 1.00 49.72 99 GLY A C 1
ATOM 767 O O . GLY A 1 99 ? 5.969 -5.385 -11.812 1.00 49.72 99 GLY A O 1
ATOM 768 N N . GLY A 1 100 ? 6.423 -7.562 -12.225 1.00 58.88 100 GLY A N 1
ATOM 769 C CA . GLY A 1 100 ? 5.216 -8.125 -11.597 1.00 58.88 100 GLY A CA 1
ATOM 770 C C . GLY A 1 100 ? 5.180 -7.896 -10.089 1.00 58.88 100 GLY A C 1
ATOM 771 O O . GLY A 1 100 ? 4.199 -7.377 -9.567 1.00 58.88 100 GLY A O 1
ATOM 772 N N . ASP A 1 101 ? 6.313 -8.121 -9.422 1.00 75.44 101 ASP A N 1
ATOM 773 C CA . ASP A 1 101 ? 6.432 -7.977 -7.968 1.00 75.44 101 ASP A CA 1
ATOM 774 C C . ASP A 1 101 ? 6.040 -6.578 -7.467 1.00 75.44 101 ASP A C 1
ATOM 776 O O . ASP A 1 101 ? 5.456 -6.439 -6.395 1.00 75.44 101 ASP A O 1
ATOM 780 N N . GLY A 1 102 ? 6.314 -5.524 -8.245 1.00 88.06 102 GLY A N 1
ATOM 781 C CA . GLY A 1 102 ? 5.996 -4.148 -7.859 1.00 88.06 102 GLY A CA 1
ATOM 782 C C . GLY A 1 102 ? 4.496 -3.843 -7.862 1.00 88.06 102 GLY A C 1
ATOM 783 O O . GLY A 1 102 ? 4.022 -3.111 -6.992 1.00 88.06 102 GLY A O 1
ATOM 784 N N . VAL A 1 103 ? 3.749 -4.401 -8.821 1.00 89.81 103 VAL A N 1
ATOM 785 C CA . VAL A 1 103 ? 2.289 -4.230 -8.893 1.00 89.81 103 VAL A CA 1
ATOM 786 C C . VAL A 1 103 ? 1.626 -5.022 -7.774 1.00 89.81 103 VAL A C 1
ATOM 788 O O . VAL A 1 103 ? 0.808 -4.457 -7.053 1.00 89.81 103 VAL A O 1
ATOM 791 N N . THR A 1 104 ? 2.051 -6.267 -7.555 1.00 91.25 104 THR A N 1
ATOM 792 C CA . THR A 1 104 ? 1.572 -7.098 -6.446 1.00 91.25 104 THR A CA 1
ATOM 793 C C . THR A 1 104 ? 1.830 -6.429 -5.088 1.00 91.25 104 THR A C 1
ATOM 795 O O . THR A 1 104 ? 0.915 -6.288 -4.279 1.00 91.25 104 THR A O 1
ATOM 798 N N . LEU A 1 105 ? 3.045 -5.908 -4.861 1.00 93.12 105 LEU A N 1
ATOM 799 C CA . LEU A 1 105 ? 3.391 -5.137 -3.659 1.00 93.12 105 LEU A CA 1
ATOM 800 C C . LEU A 1 105 ? 2.474 -3.921 -3.464 1.00 93.12 105 LEU A C 1
ATOM 802 O O . LEU A 1 105 ? 2.052 -3.638 -2.345 1.00 93.12 105 LEU A O 1
ATOM 806 N N . ALA A 1 106 ? 2.161 -3.194 -4.538 1.00 94.44 106 ALA A N 1
ATOM 807 C CA . ALA A 1 106 ? 1.276 -2.034 -4.476 1.00 94.44 106 ALA A CA 1
ATOM 808 C C . ALA A 1 106 ? -0.181 -2.418 -4.168 1.00 94.44 106 ALA A C 1
ATOM 810 O O . ALA A 1 106 ? -0.837 -1.710 -3.403 1.00 94.44 106 ALA A O 1
ATOM 811 N N . VAL A 1 107 ? -0.669 -3.532 -4.726 1.00 94.00 107 VAL A N 1
ATOM 812 C CA . VAL A 1 107 ? -1.994 -4.095 -4.420 1.00 94.00 107 VAL A CA 1
ATOM 813 C C . VAL A 1 107 ? -2.090 -4.432 -2.934 1.00 94.00 107 VAL A C 1
ATOM 815 O O . VAL A 1 107 ? -2.998 -3.956 -2.259 1.00 94.00 107 VAL A O 1
ATOM 818 N N . GLU A 1 108 ? -1.110 -5.151 -2.390 1.00 93.44 108 GLU A N 1
ATOM 819 C CA . GLU A 1 108 ? -1.100 -5.500 -0.968 1.00 93.44 108 GLU A CA 1
ATOM 820 C C . GLU A 1 108 ? -0.981 -4.273 -0.054 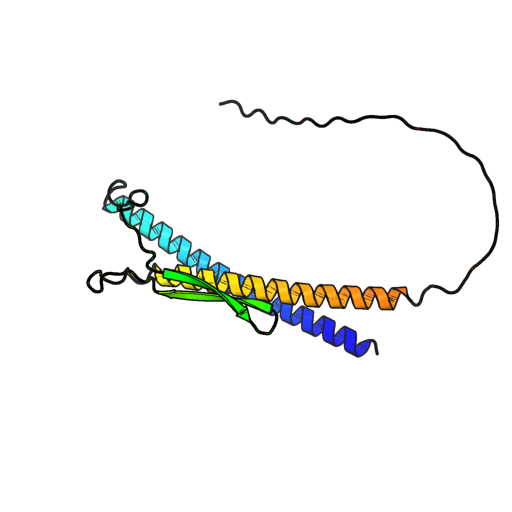1.00 93.44 108 GLU A C 1
ATOM 822 O O . GLU A 1 108 ? -1.641 -4.202 0.980 1.00 93.44 108 GLU A O 1
ATOM 827 N N . VAL A 1 109 ? -0.190 -3.262 -0.433 1.00 96.06 109 VAL A N 1
ATOM 828 C CA . VAL A 1 109 ? -0.153 -1.986 0.303 1.00 96.06 109 VAL A CA 1
ATOM 829 C C . VAL A 1 109 ? -1.533 -1.324 0.319 1.00 96.06 109 VAL A C 1
ATOM 831 O O . VAL A 1 109 ? -1.933 -0.815 1.365 1.00 96.06 109 VAL A O 1
ATOM 834 N N . ALA A 1 110 ? -2.271 -1.335 -0.795 1.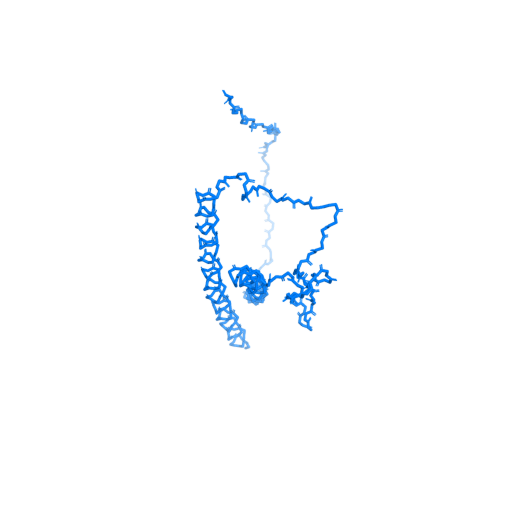00 94.75 110 ALA A N 1
ATOM 835 C CA . ALA A 1 110 ? -3.619 -0.769 -0.855 1.00 94.75 110 ALA A CA 1
ATOM 836 C C . ALA A 1 110 ? -4.610 -1.539 0.036 1.00 94.75 110 ALA A C 1
ATOM 838 O O . ALA A 1 110 ? -5.426 -0.925 0.726 1.00 94.75 110 ALA A O 1
ATOM 839 N N . GLU A 1 111 ? -4.509 -2.870 0.086 1.00 92.19 111 GLU A N 1
ATOM 840 C CA . GLU A 1 111 ? -5.305 -3.685 1.010 1.00 92.19 111 GLU A CA 1
ATOM 841 C C . GLU A 1 111 ? -4.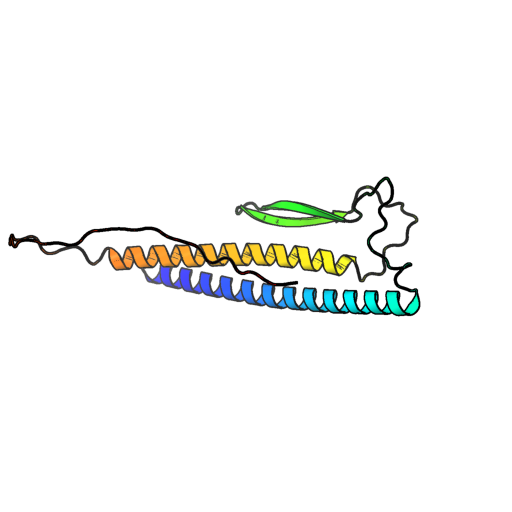993 -3.358 2.470 1.00 92.19 111 GLU A C 1
ATOM 843 O O . GLU A 1 111 ? -5.900 -3.110 3.264 1.00 92.19 111 GLU A O 1
ATOM 848 N N . LEU A 1 112 ? -3.710 -3.279 2.825 1.00 94.50 112 LEU A N 1
ATOM 849 C CA . LEU A 1 112 ? -3.274 -2.955 4.183 1.00 94.50 112 LEU A CA 1
ATOM 850 C C . LEU A 1 112 ? -3.662 -1.532 4.607 1.00 94.50 112 LEU A C 1
ATOM 852 O O . LEU A 1 112 ? -3.960 -1.286 5.775 1.00 94.50 112 LEU A O 1
ATOM 856 N N . GLN A 1 113 ? -3.701 -0.583 3.669 1.00 95.25 113 GLN A N 1
ATOM 857 C CA . GLN A 1 113 ? -4.235 0.756 3.928 1.00 95.25 113 GLN A CA 1
ATOM 858 C C . GLN A 1 113 ? -5.715 0.687 4.308 1.00 95.25 113 GLN A C 1
ATOM 860 O O . GLN A 1 113 ? -6.123 1.280 5.307 1.00 95.25 113 GLN A O 1
ATOM 865 N N . ALA A 1 114 ? -6.508 -0.093 3.575 1.00 92.69 114 ALA A N 1
ATOM 866 C CA . ALA A 1 114 ? -7.924 -0.254 3.868 1.00 92.69 114 ALA A CA 1
ATOM 867 C C . ALA A 1 114 ? -8.185 -0.974 5.202 1.00 92.69 114 ALA A C 1
ATOM 869 O O . ALA A 1 114 ? -9.083 -0.581 5.955 1.00 92.69 114 ALA A O 1
ATOM 870 N N . THR A 1 115 ? -7.400 -2.006 5.535 1.00 92.00 115 THR A N 1
ATOM 871 C CA . THR A 1 115 ? -7.531 -2.703 6.825 1.00 92.00 115 THR A CA 1
ATOM 872 C C . THR A 1 115 ? -7.179 -1.785 7.993 1.00 92.00 115 THR A C 1
ATOM 874 O O . THR A 1 115 ? -7.931 -1.732 8.971 1.00 92.00 115 THR A O 1
ATOM 877 N N . MET A 1 116 ? -6.102 -1.003 7.868 1.00 95.44 116 MET A N 1
ATOM 878 C CA . MET A 1 116 ? -5.679 -0.012 8.859 1.00 95.44 116 MET A CA 1
ATOM 879 C C . MET A 1 116 ? -6.748 1.067 9.070 1.00 95.44 116 MET A C 1
ATOM 881 O O . MET A 1 116 ? -7.102 1.373 10.212 1.00 95.44 116 MET A O 1
ATOM 885 N N . GLU A 1 117 ? -7.334 1.598 7.995 1.00 93.94 117 GLU A N 1
ATOM 886 C CA . GLU A 1 117 ? -8.410 2.589 8.080 1.00 93.94 117 GLU A CA 1
ATOM 887 C C . GLU A 1 117 ? -9.654 2.036 8.785 1.00 93.94 117 GLU A C 1
ATOM 889 O O . GLU A 1 117 ? -10.234 2.714 9.645 1.00 93.94 117 GLU A O 1
ATOM 894 N N . ALA A 1 118 ? -10.038 0.794 8.474 1.00 92.44 118 ALA A N 1
ATOM 895 C CA . ALA A 1 118 ? -11.162 0.117 9.111 1.00 92.44 118 ALA A CA 1
ATOM 896 C C . ALA A 1 118 ? -10.911 -0.127 10.611 1.00 92.44 118 ALA A C 1
ATOM 898 O O . ALA A 1 118 ? -11.782 0.165 11.437 1.00 92.44 118 ALA A O 1
ATOM 899 N N . ALA A 1 119 ? -9.715 -0.596 10.982 1.00 92.69 119 ALA A N 1
ATOM 900 C CA . ALA A 1 119 ? -9.315 -0.774 12.379 1.00 92.69 119 ALA A CA 1
ATOM 901 C C . ALA A 1 119 ? -9.325 0.565 13.135 1.00 92.69 119 ALA A C 1
ATOM 903 O O . ALA A 1 119 ? -9.933 0.698 14.203 1.00 92.69 119 ALA A O 1
ATOM 904 N N . ALA A 1 120 ? -8.761 1.615 12.533 1.00 95.38 120 ALA A N 1
ATOM 905 C CA . ALA A 1 120 ? -8.749 2.953 13.113 1.00 95.38 120 ALA A CA 1
ATOM 906 C C . ALA A 1 120 ? -10.163 3.537 13.257 1.00 95.38 120 ALA A C 1
ATOM 908 O O . ALA A 1 120 ? -10.428 4.309 14.185 1.00 95.38 120 ALA A O 1
ATOM 909 N N . ALA A 1 121 ? -11.081 3.222 12.340 1.00 95.19 121 ALA A N 1
ATOM 910 C CA . ALA A 1 121 ? -12.480 3.625 12.435 1.00 95.19 121 ALA A CA 1
ATOM 911 C C . ALA A 1 121 ? -13.184 2.938 13.614 1.00 95.19 121 ALA A C 1
ATOM 913 O O . ALA A 1 121 ? -13.827 3.635 14.408 1.00 95.19 121 ALA A O 1
ATOM 914 N N . ARG A 1 122 ? -12.992 1.620 13.786 1.00 94.38 122 ARG A N 1
ATOM 915 C CA . ARG A 1 122 ? -13.511 0.856 14.936 1.00 94.38 122 ARG A CA 1
ATOM 916 C C . ARG A 1 122 ? -13.008 1.420 16.262 1.00 94.38 122 ARG A C 1
ATOM 918 O O . ARG A 1 122 ? -13.814 1.752 17.131 1.00 94.38 122 ARG A O 1
ATOM 925 N N . TYR A 1 123 ? -11.698 1.629 16.393 1.00 96.56 123 TYR A N 1
ATOM 926 C CA . TYR A 1 123 ? -11.103 2.205 17.601 1.00 96.56 123 TYR A CA 1
ATOM 927 C C . TYR A 1 123 ? -11.694 3.587 17.936 1.00 96.56 123 TYR A C 1
ATOM 929 O O . TYR A 1 123 ? -12.156 3.835 19.053 1.00 96.56 123 TYR A O 1
ATOM 937 N N . ARG A 1 124 ? -11.784 4.487 16.943 1.00 96.81 124 ARG A N 1
ATOM 938 C CA . ARG A 1 124 ? -12.394 5.817 17.125 1.00 96.81 124 ARG A CA 1
ATOM 939 C C . ARG A 1 124 ? -13.878 5.740 17.486 1.00 96.81 124 ARG A C 1
ATOM 941 O O . ARG A 1 124 ? -14.370 6.610 18.204 1.00 96.81 124 ARG A O 1
ATOM 948 N N . GLN A 1 125 ? -14.614 4.750 16.986 1.00 95.50 125 GLN A N 1
ATOM 949 C CA . GLN A 1 125 ? -16.015 4.537 17.348 1.00 95.50 125 GLN A CA 1
ATOM 950 C C . GLN A 1 125 ? -16.151 4.127 18.818 1.00 95.50 125 GLN A C 1
ATOM 952 O O . GLN A 1 125 ? -16.943 4.736 19.538 1.00 95.50 125 GLN A O 1
ATOM 957 N N . LEU A 1 126 ? -15.337 3.181 19.288 1.00 95.56 126 LEU A N 1
ATOM 958 C CA . LEU A 1 126 ? -15.330 2.759 20.692 1.00 95.56 126 LEU A CA 1
ATOM 959 C C . LEU A 1 126 ? -14.933 3.906 21.636 1.00 95.56 126 LEU A C 1
ATOM 961 O O . LEU A 1 126 ? -15.573 4.107 22.668 1.00 95.56 126 LEU A O 1
ATOM 965 N N . LEU A 1 127 ? -13.959 4.739 21.251 1.00 94.88 127 LEU A N 1
ATOM 966 C CA . LEU A 1 127 ? -13.589 5.935 22.021 1.00 94.88 127 LEU A CA 1
ATOM 967 C C . LEU A 1 127 ? -14.733 6.950 22.133 1.00 94.88 127 LEU A C 1
ATOM 969 O O . LEU A 1 127 ? -14.911 7.584 23.175 1.00 94.88 127 LEU A O 1
ATOM 973 N N . ARG A 1 128 ? -15.519 7.130 21.065 1.00 94.12 128 ARG A N 1
ATOM 974 C CA . ARG A 1 128 ? -16.715 7.986 21.105 1.00 94.12 128 ARG A CA 1
ATOM 975 C C . ARG A 1 128 ? -17.766 7.415 22.051 1.00 94.12 128 ARG A C 1
ATOM 977 O O . ARG A 1 128 ? -18.300 8.163 22.860 1.00 94.12 128 ARG A O 1
ATOM 984 N N . GLN A 1 129 ? -18.010 6.107 21.999 1.00 92.19 129 GLN A N 1
ATOM 985 C CA . GLN A 1 129 ? -18.957 5.442 22.898 1.00 92.19 129 GLN A CA 1
ATOM 986 C C . GLN A 1 129 ? -18.550 5.574 24.369 1.00 92.19 129 GLN A C 1
ATOM 988 O O . GLN A 1 129 ? -19.408 5.840 25.208 1.00 92.19 129 GLN A O 1
ATOM 993 N N . LYS A 1 130 ? -17.254 5.439 24.679 1.00 91.69 130 LYS A N 1
ATOM 994 C CA . LYS A 1 130 ? -16.741 5.623 26.042 1.00 91.69 130 LYS A CA 1
ATOM 995 C C . LYS A 1 130 ? -16.975 7.048 26.549 1.00 91.69 130 LYS A C 1
ATOM 997 O O . LYS A 1 130 ? -17.574 7.220 27.601 1.00 91.69 130 LYS A O 1
ATOM 1002 N N . ARG A 1 131 ? -16.622 8.065 25.752 1.00 89.56 131 ARG A N 1
ATOM 1003 C CA . ARG A 1 131 ? -16.859 9.475 26.120 1.00 89.56 131 ARG A CA 1
ATOM 1004 C C . ARG A 1 131 ? -18.331 9.808 26.352 1.00 89.56 131 ARG A C 1
ATOM 1006 O O . ARG A 1 131 ? -18.626 10.600 27.236 1.00 89.56 131 ARG A O 1
ATOM 1013 N N . HIS A 1 132 ? -19.246 9.227 25.575 1.00 85.75 132 HIS A N 1
ATOM 1014 C CA . HIS A 1 132 ? -20.678 9.437 25.796 1.00 85.75 132 HIS A CA 1
ATOM 1015 C C . HIS A 1 132 ? -21.172 8.819 27.107 1.00 85.75 132 HIS A C 1
ATOM 1017 O O . HIS A 1 132 ? -22.031 9.408 27.746 1.00 85.75 132 HIS A O 1
ATOM 1023 N N . ARG A 1 133 ? -20.616 7.678 27.536 1.00 80.62 133 ARG A N 1
ATOM 1024 C CA . ARG A 1 133 ? -20.951 7.077 28.837 1.00 80.62 133 ARG A CA 1
ATOM 1025 C C . ARG A 1 133 ? -20.399 7.871 30.015 1.00 80.62 133 ARG A C 1
ATOM 1027 O O . ARG A 1 133 ? -21.115 8.067 30.985 1.00 80.62 133 ARG A O 1
ATOM 1034 N N . ASP A 1 134 ? -19.165 8.352 29.902 1.00 77.44 134 ASP A N 1
ATOM 1035 C CA . ASP A 1 134 ? -18.525 9.138 30.963 1.00 77.44 134 ASP A CA 1
ATOM 1036 C C . ASP A 1 134 ? -19.159 10.543 31.111 1.00 77.44 134 ASP A C 1
ATOM 1038 O O . ASP A 1 134 ? -19.069 11.161 32.170 1.00 77.44 134 ASP A O 1
ATOM 1042 N N . GLY A 1 135 ? -19.808 11.057 30.057 1.00 65.88 135 GLY A N 1
ATOM 1043 C CA . GLY A 1 135 ? -20.497 12.354 30.056 1.00 65.88 135 GLY A CA 1
ATOM 1044 C C . GLY A 1 135 ? -21.951 12.333 30.550 1.00 65.88 135 GLY A C 1
ATOM 1045 O O . GLY A 1 135 ? -22.445 13.370 30.975 1.00 65.88 135 GLY A O 1
ATOM 1046 N N . ASP A 1 136 ? -22.629 11.180 30.528 1.00 56.56 136 ASP A N 1
ATOM 1047 C CA . ASP A 1 136 ? -24.041 11.031 30.943 1.00 56.56 136 ASP A CA 1
ATOM 1048 C C . ASP A 1 136 ? -24.203 10.874 32.471 1.00 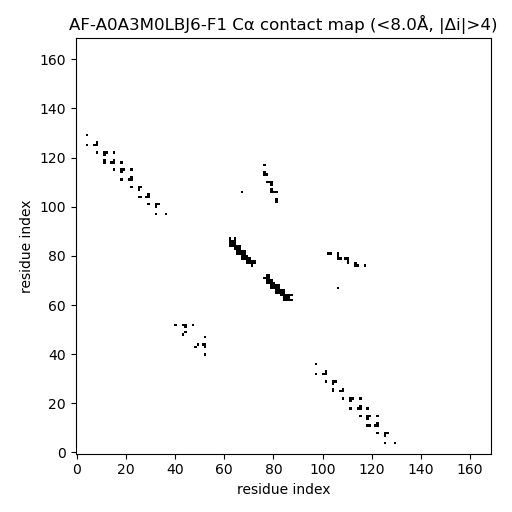56.56 136 ASP A C 1
ATOM 1050 O O . ASP A 1 136 ? -25.296 10.964 33.017 1.00 56.56 136 ASP A O 1
ATOM 1054 N N . SER A 1 137 ? -23.100 10.689 33.204 1.00 55.44 137 SER A N 1
ATOM 1055 C CA . SER A 1 137 ? -23.096 10.611 34.673 1.00 55.44 137 SER A CA 1
ATOM 1056 C C . SER A 1 137 ? -23.059 11.974 35.386 1.00 55.44 137 SER A C 1
ATOM 1058 O O . SER A 1 137 ? -22.841 12.014 36.595 1.00 55.44 137 SER A O 1
ATOM 1060 N N . GLY A 1 138 ? -23.211 13.086 34.654 1.00 53.91 138 GLY A N 1
ATOM 1061 C CA . GLY A 1 138 ? -22.941 14.441 35.150 1.00 53.91 138 GLY A CA 1
ATOM 1062 C C . GLY A 1 138 ? -24.109 15.432 35.184 1.00 53.91 138 GLY A C 1
ATOM 1063 O O . GLY A 1 138 ? -23.859 16.573 35.558 1.00 53.91 138 GLY A O 1
ATOM 1064 N N . ASP A 1 139 ? -25.342 15.056 34.822 1.00 50.25 139 ASP A N 1
ATOM 1065 C CA . ASP A 1 139 ? -26.477 15.998 34.787 1.00 50.25 139 ASP A CA 1
ATOM 1066 C C . ASP A 1 139 ? -27.580 15.633 35.791 1.00 50.25 139 ASP A C 1
ATOM 1068 O O . ASP A 1 139 ? -28.578 14.983 35.482 1.00 50.25 139 ASP A O 1
ATOM 1072 N N . SER A 1 140 ? -27.376 16.054 37.039 1.00 55.56 140 SER A N 1
ATOM 1073 C CA . SER A 1 140 ? -28.465 16.260 37.994 1.00 55.56 140 SER A CA 1
ATOM 1074 C C . SER A 1 140 ? -28.050 17.300 39.039 1.00 55.56 140 SER A C 1
ATOM 1076 O O . SER A 1 140 ? -27.334 16.980 39.989 1.00 55.56 140 SER A O 1
ATOM 1078 N N . GLY A 1 141 ? -28.527 18.532 38.849 1.00 47.16 141 GLY A N 1
ATOM 1079 C CA . GLY A 1 141 ? -28.375 19.689 39.741 1.00 47.16 141 GLY A CA 1
ATOM 1080 C C . GLY A 1 141 ? -27.719 20.844 38.981 1.00 47.16 141 GLY A C 1
ATOM 1081 O O . GLY A 1 141 ? -26.568 20.736 38.592 1.00 47.16 141 GLY A O 1
ATOM 1082 N N . ASP A 1 142 ? -28.370 21.962 38.695 1.00 43.78 142 ASP A N 1
ATOM 1083 C CA . ASP A 1 142 ? -29.195 22.750 39.600 1.00 43.78 142 ASP A CA 1
ATOM 1084 C C . ASP A 1 142 ? -30.027 23.758 38.790 1.00 43.78 142 ASP A C 1
ATOM 1086 O O . ASP A 1 142 ? -29.607 24.237 37.735 1.00 43.78 142 ASP A O 1
ATOM 1090 N N . SER A 1 143 ? -31.218 24.060 39.294 1.00 58.84 143 SER A N 1
ATOM 1091 C CA . SER A 1 143 ? -32.173 24.991 38.692 1.00 58.84 143 SER A CA 1
ATOM 1092 C C . SER A 1 143 ? -32.398 26.159 39.646 1.00 58.84 143 SER A C 1
ATOM 1094 O O . SER A 1 143 ? -32.828 25.953 40.776 1.00 58.84 143 SER A O 1
ATOM 1096 N N . GLY A 1 144 ? -32.183 27.377 39.143 1.00 44.09 144 GLY A N 1
ATOM 1097 C CA . GLY A 1 144 ? -32.401 28.658 39.828 1.00 44.09 144 GLY A CA 1
ATOM 1098 C C . GLY A 1 144 ? -31.151 29.534 39.700 1.00 44.09 144 GLY A C 1
ATOM 1099 O O . GLY A 1 144 ? -30.044 29.033 39.786 1.00 44.09 144 GLY A O 1
ATOM 1100 N N . ASP A 1 145 ? -31.179 30.836 39.467 1.00 40.44 145 ASP A N 1
ATOM 1101 C CA . ASP A 1 145 ? -32.225 31.844 39.374 1.00 40.44 145 ASP A CA 1
ATOM 1102 C C . ASP A 1 145 ? -31.570 33.093 38.735 1.00 40.44 145 ASP A C 1
ATOM 1104 O O . ASP A 1 145 ? -30.350 33.253 38.720 1.00 40.44 145 ASP A O 1
ATOM 1108 N N . SER A 1 146 ? -32.430 33.925 38.170 1.00 54.03 146 SER A N 1
ATOM 1109 C CA . SER A 1 146 ? -32.314 35.237 37.534 1.00 54.03 146 SER A CA 1
ATOM 1110 C C . SER A 1 146 ? -31.167 36.173 37.955 1.00 54.03 146 SER A C 1
ATOM 1112 O O . SER A 1 146 ? -30.838 36.324 39.129 1.00 54.03 146 SER A O 1
ATOM 1114 N N . GLY A 1 147 ? -30.677 36.957 36.986 1.00 43.41 147 GLY A N 1
ATOM 1115 C CA . GLY A 1 147 ? -29.860 38.144 37.248 1.00 43.41 147 GLY A CA 1
ATOM 1116 C C . GLY A 1 147 ? -29.484 38.915 35.982 1.00 43.41 147 GLY A C 1
ATOM 1117 O O . GLY A 1 147 ? -28.465 38.631 35.361 1.00 43.41 147 GLY A O 1
ATOM 1118 N N . ASP A 1 148 ? -30.313 39.896 35.619 1.00 48.22 148 ASP A N 1
ATOM 1119 C CA . ASP A 1 148 ? -30.053 40.923 34.604 1.00 48.22 148 ASP A CA 1
ATOM 1120 C C . ASP A 1 148 ? -28.705 41.635 34.807 1.00 48.22 148 ASP A C 1
ATOM 1122 O O . ASP A 1 148 ? -28.381 42.047 35.922 1.00 48.22 148 ASP A O 1
ATOM 1126 N N . SER A 1 149 ? -27.986 41.915 33.713 1.00 50.47 149 SER A N 1
ATOM 1127 C CA . SER A 1 149 ? -27.245 43.173 33.529 1.00 50.47 149 SER A CA 1
ATOM 1128 C C . SER A 1 149 ? -26.790 43.375 32.082 1.00 50.47 149 SER A C 1
ATOM 1130 O O . SER A 1 149 ? -26.533 42.442 31.327 1.00 50.47 149 SER A O 1
ATOM 1132 N N . GLN A 1 150 ? -26.761 44.649 31.712 1.00 45.88 150 GLN A N 1
ATOM 1133 C CA . GLN A 1 150 ? -26.807 45.207 30.369 1.00 45.88 150 GLN A CA 1
ATOM 1134 C C . GLN A 1 150 ? -25.476 45.137 29.583 1.00 45.88 150 GLN A C 1
ATOM 1136 O O . GLN A 1 150 ? -24.386 45.183 30.142 1.00 45.88 150 GLN A O 1
ATOM 1141 N N . THR A 1 151 ? -25.642 45.096 28.255 1.00 42.25 151 THR A N 1
ATOM 1142 C CA . THR A 1 151 ? -24.787 45.516 27.110 1.00 42.25 151 THR A CA 1
ATOM 1143 C C . THR A 1 151 ? -23.811 46.690 27.378 1.00 42.25 151 THR A C 1
ATOM 1145 O O . THR A 1 151 ? -24.131 47.470 28.275 1.00 42.25 151 THR A O 1
ATOM 1148 N N . PRO A 1 152 ? -22.752 46.979 26.556 1.00 54.22 152 PRO A N 1
ATOM 1149 C CA . PRO A 1 152 ? -22.847 46.974 25.081 1.00 54.22 152 PRO A CA 1
ATOM 1150 C C . PRO A 1 152 ? -21.573 46.794 24.204 1.00 54.22 152 PRO A C 1
ATOM 1152 O O . PRO A 1 152 ? -20.430 46.866 24.640 1.00 54.22 152 PRO A O 1
ATOM 1155 N N . THR A 1 153 ? -21.861 46.776 22.893 1.00 41.59 153 THR A N 1
ATOM 1156 C CA . THR A 1 153 ? -21.103 47.350 21.751 1.00 41.59 153 THR A CA 1
ATOM 1157 C C . THR A 1 153 ? -19.928 46.594 21.128 1.00 41.59 153 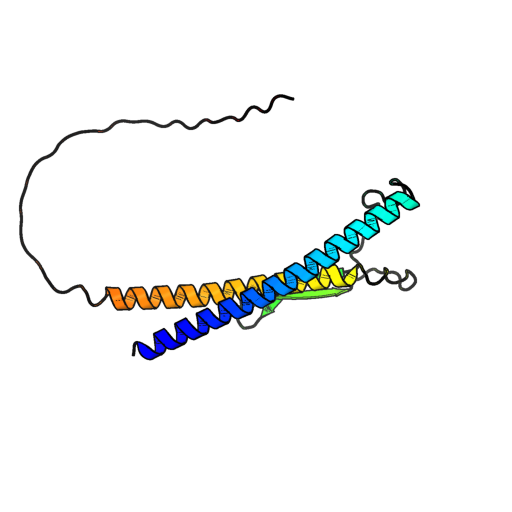THR A C 1
ATOM 1159 O O . THR A 1 153 ? -18.898 46.382 21.754 1.00 41.59 153 THR A O 1
ATOM 1162 N N . GLY A 1 154 ? -20.038 46.382 19.806 1.00 37.03 154 GLY A N 1
ATOM 1163 C CA . GLY A 1 154 ? -18.892 46.329 18.894 1.00 37.03 154 GLY A CA 1
ATOM 1164 C C . GLY A 1 154 ? -19.054 45.392 17.693 1.00 37.03 154 GLY A C 1
ATOM 1165 O O . GLY A 1 154 ? -18.607 44.255 17.736 1.00 37.03 154 GLY A O 1
ATOM 1166 N N . THR A 1 155 ? -19.635 45.878 16.598 1.00 45.16 155 THR A N 1
ATOM 1167 C CA . THR A 1 155 ? -19.450 45.356 15.224 1.00 45.16 155 THR A CA 1
ATOM 1168 C C . THR A 1 155 ? -19.036 46.568 14.383 1.00 45.16 155 THR A C 1
ATOM 1170 O O . THR A 1 155 ? -19.596 47.643 14.624 1.00 45.16 155 THR A O 1
ATOM 1173 N N . PRO A 1 156 ? -17.998 46.486 13.529 1.00 52.19 156 PRO A N 1
ATOM 1174 C CA . PRO A 1 156 ? -18.120 45.998 12.138 1.00 52.19 156 PRO A CA 1
ATOM 1175 C C . PRO A 1 156 ? -16.970 45.035 11.747 1.00 52.19 156 PRO A C 1
ATOM 1177 O O . PRO A 1 156 ? -16.027 44.890 12.514 1.00 52.19 156 PRO A O 1
ATOM 1180 N N . GLY A 1 157 ? -17.103 44.190 10.712 1.00 36.84 157 GLY A N 1
ATOM 1181 C CA . GLY A 1 157 ? -16.712 44.487 9.310 1.00 36.84 157 GLY A CA 1
ATOM 1182 C C . GLY A 1 157 ? -15.176 44.417 9.162 1.00 36.84 157 GLY A C 1
ATOM 1183 O O . GLY A 1 157 ? -14.477 44.972 9.994 1.00 36.84 157 GLY A O 1
ATOM 1184 N N . ASP A 1 158 ? -14.521 43.743 8.222 1.00 46.56 158 ASP A N 1
ATOM 1185 C CA . ASP A 1 158 ? -14.885 43.249 6.902 1.00 46.56 158 ASP A CA 1
ATOM 1186 C C . ASP A 1 158 ? -13.875 42.175 6.442 1.00 46.56 158 ASP A C 1
ATOM 1188 O O . ASP A 1 158 ? -12.769 42.037 6.964 1.00 46.56 158 ASP A O 1
ATOM 1192 N N . THR A 1 159 ? -14.318 41.422 5.443 1.00 49.81 159 THR A N 1
ATOM 1193 C CA . THR A 1 159 ? -13.595 40.690 4.394 1.00 49.81 159 THR A CA 1
ATOM 1194 C C . THR A 1 159 ? -12.236 41.285 3.994 1.00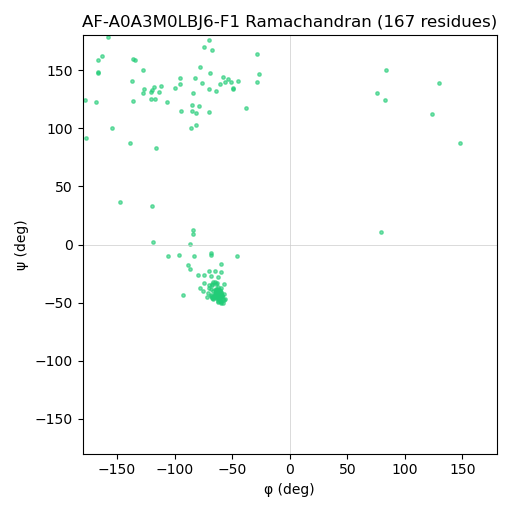 49.81 159 THR A C 1
ATOM 1196 O O . THR A 1 159 ? -12.160 42.483 3.770 1.00 49.81 159 THR A O 1
ATOM 1199 N N . GLU A 1 160 ? -11.223 40.438 3.766 1.00 47.72 160 GLU A N 1
ATOM 1200 C CA . GLU A 1 160 ? -10.452 40.383 2.505 1.00 47.72 160 GLU A CA 1
ATOM 1201 C C . GLU A 1 160 ? -9.395 39.270 2.560 1.00 47.72 160 GLU A C 1
ATOM 1203 O O . GLU A 1 160 ? -8.556 39.201 3.458 1.00 47.72 160 GLU A O 1
ATOM 1208 N N . GLY A 1 161 ? -9.463 38.368 1.582 1.00 43.94 161 GLY A N 1
ATOM 1209 C CA . GLY A 1 161 ? -8.349 37.511 1.2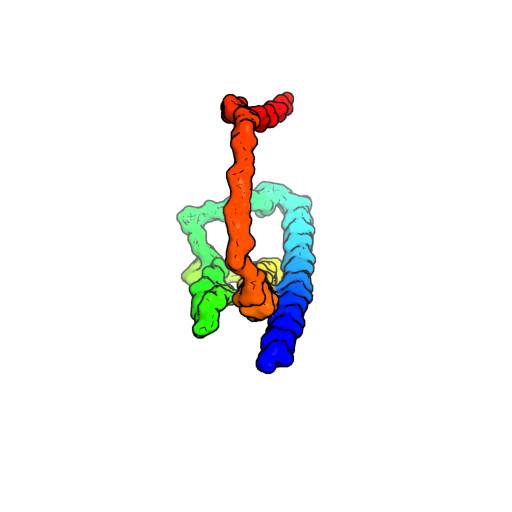16 1.00 43.94 161 GLY A CA 1
ATOM 1210 C C . GLY A 1 161 ? -7.600 38.150 0.059 1.00 43.94 161 GLY A C 1
ATOM 1211 O O . GLY A 1 161 ? -8.243 38.632 -0.862 1.00 43.94 161 GLY A O 1
ATOM 1212 N N . ASP A 1 162 ? -6.273 38.107 0.097 1.00 41.88 162 ASP A N 1
ATOM 1213 C CA . ASP A 1 162 ? -5.439 37.909 -1.088 1.00 41.88 162 ASP A CA 1
ATOM 1214 C C . ASP A 1 162 ? -4.001 37.617 -0.637 1.00 41.88 162 ASP A C 1
ATOM 1216 O O . ASP A 1 162 ? -3.394 38.394 0.096 1.00 41.88 162 ASP A O 1
ATOM 1220 N N . THR A 1 163 ? -3.435 36.484 -1.043 1.00 50.47 163 THR A N 1
ATOM 1221 C CA . THR A 1 163 ? -1.974 36.320 -1.102 1.00 50.47 163 THR A CA 1
ATOM 1222 C C . THR A 1 163 ? -1.638 35.580 -2.387 1.00 50.47 163 THR A C 1
ATOM 1224 O O . THR A 1 163 ? -1.535 34.357 -2.440 1.00 50.47 163 THR A O 1
ATOM 1227 N N . VAL A 1 164 ? -1.481 36.367 -3.449 1.00 52.06 164 VAL A N 1
ATOM 1228 C CA . VAL A 1 164 ? -0.828 35.963 -4.691 1.00 52.06 164 VAL A CA 1
ATOM 1229 C C . VAL A 1 164 ? 0.668 35.801 -4.423 1.00 52.06 164 VAL A C 1
ATOM 1231 O O . VAL A 1 164 ? 1.377 36.769 -4.148 1.00 52.06 164 VAL A O 1
ATOM 1234 N N . THR A 1 165 ? 1.172 34.575 -4.531 1.00 50.31 165 THR A N 1
ATOM 1235 C CA . THR A 1 165 ? 2.600 34.292 -4.693 1.00 50.31 165 THR A CA 1
ATOM 1236 C C . THR A 1 165 ? 2.978 34.472 -6.161 1.00 50.31 165 THR A C 1
ATOM 1238 O O . THR A 1 165 ? 2.707 33.623 -7.007 1.00 50.31 165 THR A O 1
ATOM 1241 N N . SER A 1 166 ? 3.625 35.591 -6.479 1.00 49.94 166 SER A N 1
ATOM 1242 C CA . SER A 1 166 ? 4.345 35.759 -7.737 1.00 49.94 166 SER A CA 1
ATOM 1243 C C . SER A 1 166 ? 5.723 35.098 -7.629 1.00 49.94 166 SER A C 1
ATOM 1245 O O . SER A 1 166 ? 6.590 35.527 -6.871 1.00 49.94 166 SER A O 1
ATOM 1247 N N . VAL A 1 167 ? 5.919 34.027 -8.399 1.00 55.56 167 VAL A N 1
ATOM 1248 C CA . VAL A 1 167 ? 7.239 33.476 -8.726 1.00 55.56 167 VAL A CA 1
ATOM 1249 C C . VAL A 1 167 ? 7.650 34.093 -10.056 1.00 55.56 167 VAL A C 1
ATOM 1251 O O . VAL A 1 167 ? 6.989 33.888 -11.073 1.00 55.56 167 VAL A O 1
ATOM 1254 N N . THR A 1 168 ? 8.707 34.897 -10.038 1.00 56.19 168 THR A N 1
ATOM 1255 C CA . THR A 1 168 ? 9.333 35.445 -11.242 1.00 56.19 168 THR A CA 1
ATOM 1256 C C . THR A 1 168 ? 10.164 34.367 -11.934 1.00 56.19 168 THR A C 1
ATOM 1258 O O . THR A 1 168 ? 10.830 33.571 -11.270 1.00 56.19 168 THR A O 1
ATOM 1261 N N . ALA A 1 169 ? 10.062 34.358 -13.264 1.00 53.25 169 ALA A N 1
ATOM 1262 C CA . ALA A 1 169 ? 10.765 33.489 -14.204 1.00 53.25 169 ALA A CA 1
ATOM 1263 C C . ALA A 1 169 ? 12.278 33.747 -14.270 1.00 53.25 169 ALA A C 1
ATOM 1265 O O . ALA A 1 169 ? 12.696 34.893 -13.983 1.00 53.25 169 ALA A O 1
#

Nearest PDB structures (foldseek):
  9b8p-assembly1_H  TM=7.288E-01  e=1.819E-03  Rattus norvegicus
  7u4t-assembly1_G  TM=6.987E-01  e=2.840E-03  Homo sapiens
  7uw9-assembly1_M  TM=6.315E-01  e=4.111E-02  Citrus x limon
  5knc-assembly1_G  TM=6.144E-01  e=4.063E-01  Enterococcus hirae ATCC 9790
  6xl0-assembly1_A  TM=3.839E-01  e=8.615E+00  Caulobacter vibrioides NA1000

pLDDT: mean 77.85, std 19.14, range [36.84, 98.19]

Sequence (169 aa):
MDGSLSLSLDAAALEVMEALELLQQRREQLEQHLRQGWLSLAQARYSLGCHRVSSLQYGATMVPRVRVCHRQDPEGRPHFEEVPGTGGDPEDPDPPQGGGDGVTLAVEVAELQATMEAAAARYRQLLRQKRHRDGDSGDSGDSGDSGDSQTPTGTPGDTEGDTVTSVTA

Secondary structure (DSSP, 8-state):
-HHHHHHHHHHHHHHHHHHHHHHHHHHHHHHHHHHHHHHHHHHHHHHH-TTTS-S----SS---SEEEEEEE-TTS-EEEEEEE-TT--TTSPPPPTTTHHHHHHHHHHHHHHHHHHHHHHHHHHHHHHHHHHHHGGG-------------------------------

Radius of gyration: 28.79 Å; Cα contacts (8 Å, |Δi|>4): 102; chains: 1; bounding box: 56×63×72 Å